Protein AF-A0A922S797-F1 (afdb_monomer_lite)

Secondary structure (DSSP, 8-state):
---HHHHHHHH-TT--SEEEHHHHHHHHHHTT--THHHHHHHHHH-TT--SEEEHHHHHHHHT--HHHHHHHHHHHHHHHH-PPPTT-------S-HHHHHHHHHHHHHHHS-SS---HHHHHHHHHHHHHHHHGGGG-

Radius of gyration: 21.8 Å; chains: 1; bounding box: 53×25×59 Å

pLDDT: mean 75.52, std 15.4, range [38.06, 94.0]

Foldseek 3Di:
DPPPLVVQCVLPVVPPQKHALVSVCVSCVVVVHDPVVSVVCCVQQVVVVPRMGGNVSVCVSVVHDPVRSVVVVVVVVVVVPPDQDPPDDDPDDPDDVVVVSVLSVLLVCLVPPPPPDPPVRSVVVSVVVCCVVPVVPPD

InterPro domains:
  IPR002048 EF-hand domain [PF13499] (6-61)
  IPR002048 EF-hand domain [PS50222] (1-34)
  IPR011992 EF-hand domain pair [SSF47473] (3-62)
  IPR037177 Dynein light chain superfamily [SSF54648] (83-135)

Structure (mmCIF, N/CA/C/O backbone):
data_AF-A0A922S797-F1
#
_entry.id   AF-A0A922S797-F1
#
loop_
_atom_site.group_PDB
_atom_site.id
_atom_site.type_symbol
_atom_site.label_atom_id
_atom_site.label_alt_id
_atom_site.label_comp_id
_atom_site.label_asym_id
_atom_site.label_entity_id
_atom_site.label_seq_id
_atom_site.pdbx_PDB_ins_code
_atom_site.Cartn_x
_atom_site.Cartn_y
_atom_site.Cartn_z
_atom_site.occupancy
_atom_site.B_iso_or_equiv
_atom_site.auth_seq_id
_atom_site.auth_comp_id
_atom_site.auth_asym_id
_atom_site.auth_atom_id
_atom_site.pdbx_PDB_model_num
ATOM 1 N N . MET A 1 1 ? 5.820 -12.768 0.693 1.00 41.09 1 MET A N 1
ATOM 2 C CA . MET A 1 1 ? 4.682 -12.350 1.538 1.00 41.09 1 MET A CA 1
ATOM 3 C C . MET A 1 1 ? 4.370 -10.918 1.160 1.00 41.09 1 MET A C 1
ATOM 5 O O . MET A 1 1 ? 5.311 -10.135 1.147 1.00 41.09 1 MET A O 1
ATOM 9 N N . GLU A 1 2 ? 3.130 -10.593 0.796 1.00 51.16 2 GLU A N 1
ATOM 10 C CA . GLU A 1 2 ? 2.727 -9.195 0.578 1.00 51.16 2 GLU A CA 1
ATOM 11 C C . GLU A 1 2 ? 2.848 -8.416 1.901 1.00 51.16 2 GLU A C 1
ATOM 13 O O . GLU A 1 2 ? 2.327 -8.873 2.923 1.00 51.16 2 GLU A O 1
ATOM 18 N N . PRO A 1 3 ? 3.570 -7.284 1.940 1.00 68.25 3 PRO A N 1
ATOM 19 C CA . PRO A 1 3 ? 3.597 -6.396 3.093 1.00 68.25 3 PRO A CA 1
ATOM 20 C C . PRO A 1 3 ? 2.186 -6.035 3.567 1.00 68.25 3 PRO A C 1
ATOM 22 O O . PRO A 1 3 ? 1.377 -5.540 2.790 1.00 68.25 3 PRO A O 1
ATOM 25 N N . PHE A 1 4 ? 1.903 -6.210 4.860 1.00 74.38 4 PHE A N 1
ATOM 26 C CA . PHE A 1 4 ? 0.612 -5.883 5.488 1.00 74.38 4 PHE A CA 1
ATOM 27 C C . PHE A 1 4 ? 0.099 -4.470 5.147 1.00 74.38 4 PHE A C 1
ATOM 29 O O . PHE A 1 4 ? -1.100 -4.255 4.998 1.00 74.38 4 PHE A O 1
ATOM 36 N N . VAL A 1 5 ? 1.017 -3.522 4.952 1.00 78.31 5 VAL A N 1
ATOM 37 C CA . VAL A 1 5 ? 0.734 -2.147 4.517 1.00 78.31 5 VAL A CA 1
ATOM 38 C C . VAL A 1 5 ? 0.052 -2.086 3.143 1.00 78.31 5 VAL A C 1
ATOM 40 O O . VAL A 1 5 ? -0.801 -1.237 2.920 1.00 78.31 5 VAL A O 1
ATOM 43 N N . GLN A 1 6 ? 0.367 -2.998 2.226 1.00 77.06 6 GLN A N 1
ATOM 44 C CA . GLN A 1 6 ? -0.265 -3.057 0.902 1.00 77.06 6 GLN A CA 1
ATOM 45 C C . GLN A 1 6 ? -1.704 -3.534 0.993 1.00 77.06 6 GLN A C 1
ATOM 47 O O . GLN A 1 6 ? -2.578 -2.965 0.348 1.00 77.06 6 GLN A O 1
ATOM 52 N N . VAL A 1 7 ? -1.951 -4.535 1.840 1.00 84.00 7 VAL A N 1
ATOM 53 C CA . VAL A 1 7 ? -3.301 -5.037 2.096 1.00 84.00 7 VAL A CA 1
ATOM 54 C C . VAL A 1 7 ? -4.171 -3.916 2.660 1.00 84.00 7 VAL A C 1
ATOM 56 O O . VAL A 1 7 ? -5.305 -3.761 2.223 1.00 84.00 7 VAL A O 1
ATOM 59 N N . PHE A 1 8 ? -3.625 -3.070 3.544 1.00 87.12 8 PHE A N 1
ATOM 60 C CA . PHE A 1 8 ? -4.337 -1.894 4.047 1.00 87.12 8 PHE A CA 1
ATOM 61 C C . PHE A 1 8 ? -4.818 -0.985 2.901 1.00 87.12 8 PHE A C 1
ATOM 63 O O . PHE A 1 8 ? -6.008 -0.698 2.798 1.00 87.12 8 PHE A O 1
ATOM 70 N N . PHE A 1 9 ? -3.918 -0.595 1.994 1.00 83.75 9 PHE A N 1
ATOM 71 C CA . PHE A 1 9 ? -4.270 0.268 0.860 1.00 83.75 9 PHE A CA 1
ATOM 72 C C . PHE A 1 9 ? -5.143 -0.417 -0.198 1.00 83.75 9 PHE A C 1
ATOM 74 O O . PHE A 1 9 ? -5.869 0.256 -0.920 1.00 83.75 9 PHE A O 1
ATOM 81 N N . ALA A 1 10 ? -5.088 -1.744 -0.309 1.00 84.25 10 ALA A N 1
ATOM 82 C CA . ALA A 1 10 ? -5.967 -2.493 -1.202 1.00 84.25 10 ALA A CA 1
ATOM 83 C C . ALA A 1 10 ? -7.420 -2.537 -0.691 1.00 84.25 10 ALA A C 1
ATOM 85 O O . ALA A 1 10 ? -8.354 -2.649 -1.493 1.00 84.25 10 ALA A O 1
ATOM 86 N N . ILE A 1 11 ? -7.607 -2.457 0.632 1.00 88.50 11 ILE A N 1
ATOM 87 C CA . ILE A 1 11 ? -8.921 -2.395 1.278 1.00 88.50 11 ILE A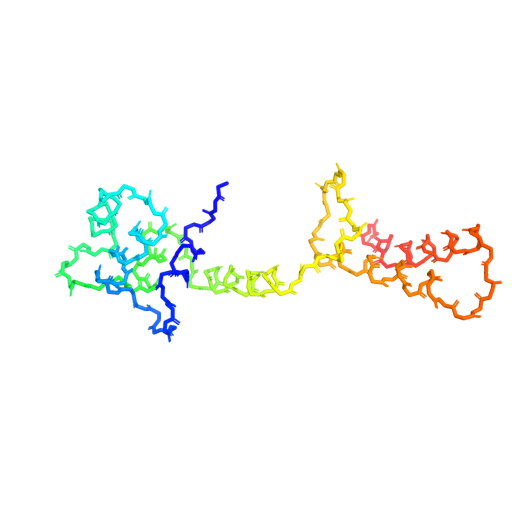 CA 1
ATOM 88 C C . ILE A 1 11 ? -9.465 -0.954 1.269 1.00 88.50 11 ILE A C 1
ATOM 90 O O . ILE A 1 11 ? -10.623 -0.759 0.904 1.00 88.50 11 ILE A O 1
ATOM 94 N N . ASP A 1 12 ? -8.634 0.037 1.613 1.00 88.06 12 ASP A N 1
ATOM 95 C CA . ASP A 1 12 ? -8.946 1.481 1.639 1.00 88.06 12 ASP A CA 1
ATOM 96 C C . ASP A 1 12 ? -9.017 2.081 0.219 1.00 88.06 12 ASP A C 1
ATOM 98 O O . ASP A 1 12 ? -8.153 2.844 -0.220 1.00 88.06 12 ASP A O 1
ATOM 102 N N . LYS A 1 13 ? -10.037 1.682 -0.551 1.00 84.06 13 LYS A N 1
ATOM 103 C CA . LYS A 1 13 ? -10.198 2.086 -1.961 1.00 84.06 13 LYS A CA 1
ATOM 104 C C . LYS A 1 13 ? -10.569 3.559 -2.130 1.00 84.06 13 LYS A C 1
ATOM 106 O O . LYS A 1 13 ? -10.314 4.116 -3.198 1.00 84.06 13 LYS A O 1
ATOM 111 N N . ASP A 1 14 ? -11.204 4.163 -1.129 1.00 83.19 14 ASP A N 1
ATOM 112 C CA . ASP A 1 14 ? -11.591 5.574 -1.154 1.00 83.19 14 ASP A CA 1
ATOM 113 C C . ASP A 1 14 ? -10.463 6.512 -0.688 1.00 83.19 14 ASP A C 1
ATOM 115 O O . ASP A 1 14 ? -10.538 7.723 -0.905 1.00 83.19 14 ASP A O 1
ATOM 119 N N . GLY A 1 15 ? -9.380 5.950 -0.139 1.00 84.00 15 GLY A N 1
ATOM 120 C CA . GLY A 1 15 ? -8.194 6.686 0.278 1.00 84.00 15 GLY A CA 1
ATOM 121 C C . GLY A 1 15 ? -8.437 7.559 1.505 1.00 84.00 15 GLY A C 1
ATOM 122 O O . GLY A 1 15 ? -7.763 8.580 1.661 1.00 84.00 15 GLY A O 1
ATOM 123 N N . THR A 1 16 ? -9.396 7.188 2.357 1.00 87.25 16 THR A N 1
ATOM 124 C CA . THR A 1 16 ? -9.694 7.899 3.609 1.00 87.25 16 THR A CA 1
ATOM 125 C C . THR A 1 16 ? -8.704 7.581 4.728 1.00 87.25 16 THR A C 1
ATOM 127 O O . THR A 1 16 ? -8.820 8.121 5.832 1.00 87.25 16 THR A O 1
ATOM 130 N N . GLU A 1 17 ? -7.731 6.703 4.465 1.00 88.50 17 GLU A N 1
ATOM 131 C CA . GLU A 1 17 ? -6.749 6.207 5.432 1.00 88.50 17 GLU A CA 1
ATOM 132 C C . GLU A 1 17 ? -7.418 5.496 6.619 1.00 88.50 17 GLU A C 1
ATOM 134 O O . GLU A 1 17 ? -6.856 5.385 7.718 1.00 88.50 17 GLU A O 1
ATOM 139 N N . THR A 1 18 ? -8.643 5.009 6.399 1.00 91.25 18 THR A N 1
ATOM 140 C CA . THR A 1 18 ? -9.495 4.388 7.406 1.00 91.25 18 THR A CA 1
ATOM 141 C C . THR A 1 18 ? -10.289 3.246 6.792 1.00 91.25 18 THR A C 1
ATOM 143 O O . THR A 1 18 ? -11.197 3.465 6.008 1.00 91.25 18 THR A O 1
ATOM 146 N N . ILE A 1 19 ? -10.029 2.023 7.243 1.00 93.44 19 ILE A N 1
ATOM 147 C CA . ILE A 1 19 ? -10.778 0.845 6.809 1.00 93.44 19 ILE A CA 1
ATOM 148 C C . ILE A 1 19 ? -12.001 0.658 7.703 1.00 93.44 19 ILE A C 1
ATOM 150 O O . ILE A 1 19 ? -11.883 0.474 8.920 1.00 93.44 19 ILE A O 1
ATOM 154 N N . THR A 1 20 ? -13.184 0.642 7.106 1.00 94.00 20 THR A N 1
ATOM 155 C CA . THR A 1 20 ? -14.415 0.201 7.765 1.00 94.00 20 THR A CA 1
ATOM 156 C C . THR A 1 20 ? -14.527 -1.325 7.771 1.00 94.00 20 THR A C 1
ATOM 158 O O . THR A 1 20 ? -13.942 -2.034 6.949 1.00 94.00 20 THR A O 1
ATOM 161 N N . ILE A 1 21 ? -15.318 -1.872 8.701 1.00 91.62 21 ILE A N 1
ATOM 162 C CA . ILE A 1 21 ? -15.555 -3.326 8.743 1.00 91.62 21 ILE A CA 1
ATOM 163 C C . ILE A 1 21 ? -16.221 -3.827 7.458 1.00 91.62 21 ILE A C 1
ATOM 165 O O . ILE A 1 21 ? -15.950 -4.950 7.035 1.00 91.62 21 ILE A O 1
ATOM 169 N N . ASP A 1 22 ? -17.072 -3.015 6.837 1.00 92.81 22 ASP A N 1
ATOM 170 C CA . ASP A 1 22 ? -17.737 -3.379 5.589 1.00 92.81 22 ASP A CA 1
ATOM 171 C C . ASP A 1 22 ? -16.753 -3.446 4.415 1.00 92.81 22 ASP A C 1
ATOM 173 O O . ASP A 1 22 ? -16.817 -4.391 3.630 1.00 92.81 22 ASP A O 1
ATOM 177 N N . GLU A 1 23 ? -15.782 -2.533 4.334 1.00 93.06 23 GLU A N 1
ATOM 178 C CA . GLU A 1 23 ? -14.708 -2.597 3.330 1.00 93.06 23 GLU A CA 1
ATOM 179 C C . GLU A 1 23 ? -13.813 -3.816 3.525 1.00 93.06 23 GLU A C 1
ATOM 181 O O . GLU A 1 23 ? -13.502 -4.517 2.562 1.00 93.06 23 GLU A O 1
ATOM 186 N N . LEU A 1 24 ? -13.458 -4.127 4.773 1.00 92.31 24 LEU A N 1
ATOM 187 C CA . LEU A 1 24 ? -12.676 -5.316 5.093 1.00 92.31 24 LEU A CA 1
ATOM 188 C C . LEU A 1 24 ? -13.427 -6.605 4.727 1.00 92.31 24 LEU A C 1
ATOM 190 O O . LEU A 1 24 ? -12.853 -7.496 4.105 1.00 92.31 24 LEU A O 1
ATOM 194 N N . LYS A 1 25 ? -14.719 -6.702 5.068 1.00 92.88 25 LYS A N 1
ATOM 195 C CA . LYS A 1 25 ? -15.571 -7.837 4.673 1.00 92.88 25 LYS A CA 1
ATOM 196 C C . LYS A 1 25 ? -15.669 -7.962 3.160 1.00 92.88 25 LYS A C 1
ATOM 198 O O . LYS A 1 25 ? -15.559 -9.064 2.632 1.00 92.88 25 LYS A O 1
ATOM 203 N N . LYS A 1 26 ? -15.857 -6.837 2.467 1.00 93.19 26 LYS A N 1
ATOM 204 C CA . LYS A 1 26 ? -15.921 -6.801 1.010 1.00 93.19 26 LYS A CA 1
ATOM 205 C C . LYS A 1 26 ? -14.617 -7.286 0.389 1.00 93.19 26 LYS A C 1
ATOM 207 O O . LYS A 1 26 ? -14.659 -8.121 -0.499 1.00 93.19 26 LYS A O 1
ATOM 212 N N . TYR A 1 27 ? -13.472 -6.830 0.887 1.00 91.44 27 TYR A N 1
ATOM 213 C CA . TYR A 1 27 ? -12.173 -7.295 0.412 1.00 91.44 27 TYR A CA 1
ATOM 214 C C . TYR A 1 27 ? -11.984 -8.803 0.623 1.00 91.44 27 TYR A C 1
ATOM 216 O O . TYR A 1 27 ? -11.517 -9.490 -0.282 1.00 91.44 27 TYR A O 1
ATOM 224 N N . VAL A 1 28 ? -12.380 -9.333 1.784 1.00 90.81 28 VAL A N 1
ATOM 225 C CA . VAL A 1 28 ? -12.323 -10.775 2.073 1.00 90.81 28 VAL A CA 1
ATOM 226 C C . VAL A 1 28 ? -13.199 -11.573 1.103 1.00 90.81 28 VAL A C 1
ATOM 228 O O . VAL A 1 28 ? -12.729 -12.564 0.546 1.00 90.81 28 VAL A O 1
ATOM 231 N N . ALA A 1 29 ? -14.426 -11.113 0.847 1.00 91.19 29 ALA A N 1
ATOM 232 C CA . ALA A 1 29 ? -15.342 -11.750 -0.098 1.00 91.19 29 ALA A CA 1
ATOM 233 C C . ALA A 1 29 ? -14.838 -11.669 -1.550 1.00 91.19 29 ALA A C 1
ATOM 235 O O . ALA A 1 29 ? -14.802 -12.684 -2.240 1.00 91.19 29 ALA A O 1
ATOM 236 N N . ASP A 1 30 ? -14.394 -10.490 -1.996 1.00 91.19 30 ASP A N 1
ATOM 237 C CA . ASP A 1 30 ? -13.908 -10.249 -3.361 1.00 91.19 30 ASP A CA 1
ATOM 238 C C . ASP A 1 30 ? -12.657 -11.092 -3.690 1.00 91.19 30 ASP A C 1
ATOM 240 O O . ASP A 1 30 ? -12.430 -11.429 -4.851 1.00 91.19 30 ASP A O 1
ATOM 244 N N . ASN A 1 31 ? -11.847 -11.440 -2.683 1.00 86.88 31 ASN A N 1
ATOM 245 C CA . ASN A 1 31 ? -10.602 -12.200 -2.845 1.00 86.88 31 ASN A CA 1
ATOM 246 C C . ASN A 1 31 ? -10.706 -13.669 -2.388 1.00 86.88 31 ASN A C 1
ATOM 248 O O . ASN A 1 31 ? -9.681 -14.347 -2.319 1.00 86.88 31 ASN A O 1
ATOM 252 N N . ASN A 1 32 ? -11.909 -14.178 -2.077 1.00 89.81 32 ASN A N 1
ATOM 253 C CA . ASN A 1 32 ? -12.121 -15.542 -1.562 1.00 89.81 32 ASN A CA 1
ATOM 254 C C . ASN A 1 32 ? -11.223 -15.890 -0.350 1.00 89.81 32 ASN A C 1
ATOM 256 O O . ASN A 1 32 ? -10.681 -16.994 -0.243 1.00 89.81 32 ASN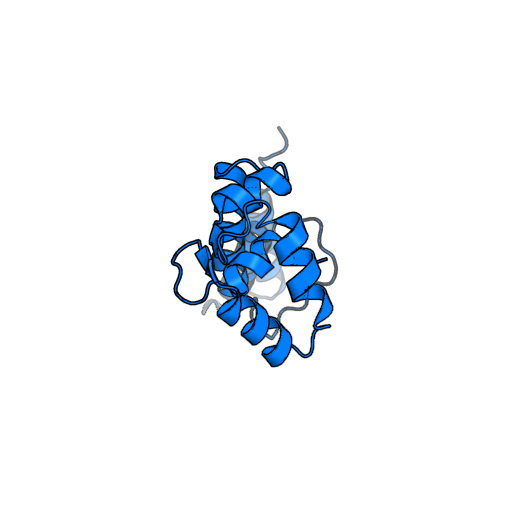 A O 1
ATOM 260 N N . LEU A 1 33 ? -11.044 -14.936 0.566 1.00 88.38 33 LEU A N 1
ATOM 261 C CA . LEU A 1 33 ? -10.258 -15.122 1.786 1.00 88.38 33 LEU A CA 1
ATOM 262 C C . LEU A 1 33 ? -11.125 -15.691 2.918 1.00 88.38 33 LEU A C 1
ATOM 264 O 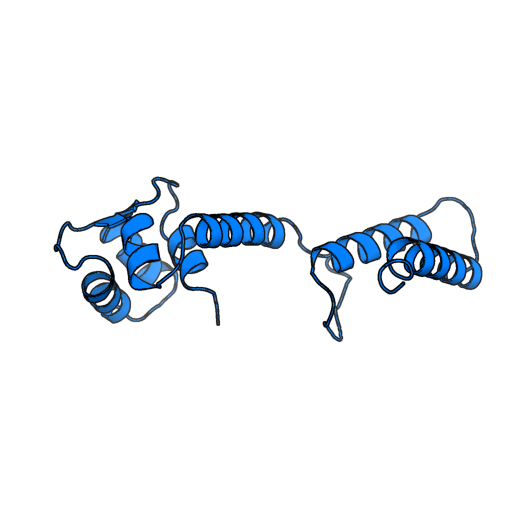O . LEU A 1 33 ? -12.352 -15.631 2.891 1.00 88.38 33 LEU A O 1
ATOM 268 N N . ASP A 1 34 ? -10.472 -16.234 3.943 1.00 90.31 34 ASP A N 1
ATOM 269 C CA . ASP A 1 34 ? -11.142 -16.764 5.133 1.00 90.31 34 ASP A CA 1
ATOM 270 C C . ASP A 1 34 ? -11.843 -15.639 5.920 1.00 90.31 34 ASP A C 1
ATOM 272 O O . ASP A 1 34 ? -11.212 -14.645 6.293 1.00 90.31 34 ASP A O 1
ATOM 276 N N . GLU A 1 35 ? -13.131 -15.811 6.233 1.00 88.44 35 GLU A N 1
ATOM 277 C CA . GLU A 1 35 ? -13.918 -14.865 7.038 1.00 88.44 35 GLU A CA 1
ATOM 278 C C . GLU A 1 35 ? -13.302 -14.594 8.419 1.00 88.44 35 GLU A C 1
ATOM 280 O O . GLU A 1 35 ? -13.445 -13.492 8.964 1.00 88.44 35 GLU A O 1
ATOM 285 N N . MET A 1 36 ? -12.535 -15.542 8.972 1.00 90.44 36 MET A N 1
ATOM 286 C CA . MET A 1 36 ? -11.775 -15.336 10.208 1.00 90.44 36 MET A CA 1
ATOM 287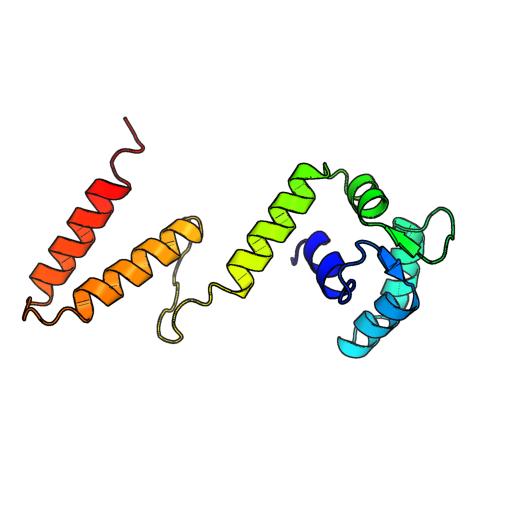 C C . MET A 1 36 ? -10.763 -14.191 10.101 1.00 90.44 36 MET A C 1
ATOM 289 O O . MET A 1 36 ? -10.351 -13.651 11.132 1.00 90.44 36 MET A O 1
ATOM 293 N N . MET A 1 37 ? -10.365 -13.788 8.892 1.00 89.12 37 MET A N 1
ATOM 294 C CA . MET A 1 37 ? -9.513 -12.621 8.677 1.00 89.12 37 MET A CA 1
ATOM 295 C C . MET A 1 37 ? -10.156 -11.350 9.233 1.00 89.12 37 MET A C 1
ATOM 297 O O . MET A 1 37 ? -9.464 -10.580 9.897 1.00 89.12 37 MET A O 1
ATOM 301 N N . VAL A 1 38 ? -11.472 -11.173 9.070 1.00 90.62 38 VAL A N 1
ATOM 302 C CA . VAL A 1 38 ? -12.201 -10.011 9.603 1.00 90.62 38 VAL A CA 1
ATOM 303 C C . VAL A 1 38 ? -12.085 -9.965 11.125 1.00 90.62 38 VAL A C 1
ATOM 305 O O . VAL A 1 38 ? -11.733 -8.938 11.702 1.00 90.62 38 VAL A O 1
ATOM 308 N N . THR A 1 39 ? -12.318 -11.101 11.783 1.00 90.75 39 THR A N 1
ATOM 309 C CA . THR A 1 39 ? -12.233 -11.223 13.243 1.00 90.75 39 THR A CA 1
ATOM 310 C C . THR A 1 39 ? -10.817 -10.961 13.751 1.00 90.75 39 THR A C 1
ATOM 312 O O . THR A 1 39 ? -10.637 -10.212 14.712 1.00 90.75 39 THR A O 1
ATOM 315 N N . LYS A 1 40 ? -9.800 -11.523 13.085 1.00 90.81 40 LYS A N 1
ATOM 316 C CA . LYS A 1 40 ? -8.387 -11.304 13.433 1.00 90.81 40 LYS A CA 1
ATOM 317 C C . LYS A 1 40 ? -8.001 -9.835 13.290 1.00 90.81 40 LYS A C 1
ATOM 319 O O . LYS A 1 40 ? -7.407 -9.273 14.202 1.00 90.81 40 LYS A O 1
ATOM 324 N N . TRP A 1 41 ? -8.380 -9.198 12.187 1.00 91.19 41 TRP A N 1
ATOM 325 C CA . TRP A 1 41 ? -8.082 -7.788 11.943 1.00 91.19 41 TRP A CA 1
ATOM 326 C C . TRP A 1 41 ? -8.769 -6.870 12.950 1.00 91.19 41 TRP A C 1
ATOM 328 O O . TRP A 1 41 ? -8.115 -5.974 13.476 1.00 91.19 41 TRP A O 1
ATOM 338 N N . LYS A 1 42 ? -10.035 -7.127 13.303 1.00 91.19 42 LYS A N 1
ATOM 339 C CA . LYS A 1 42 ? -10.695 -6.387 14.390 1.00 91.19 42 LYS A CA 1
ATOM 340 C C . LYS A 1 42 ? -9.959 -6.558 15.717 1.00 91.19 42 LYS A C 1
ATOM 342 O O . LYS A 1 42 ? -9.698 -5.573 16.395 1.00 91.19 42 LYS A O 1
ATOM 347 N N . SER A 1 43 ? -9.586 -7.789 16.068 1.00 90.38 43 SER A N 1
ATOM 348 C CA . SER A 1 43 ? -8.886 -8.068 17.327 1.00 90.38 43 SER A CA 1
ATOM 349 C C . SER A 1 43 ? -7.507 -7.413 17.410 1.00 90.38 43 SER A C 1
ATOM 351 O O . SER A 1 43 ? -7.068 -7.090 18.510 1.00 90.38 43 SER A O 1
ATOM 353 N N . LEU A 1 44 ? -6.809 -7.270 16.282 1.00 89.81 44 LEU A N 1
ATOM 354 C CA . LEU A 1 44 ? -5.456 -6.719 16.241 1.00 89.81 44 LEU A CA 1
ATOM 355 C C . LEU A 1 44 ? -5.457 -5.195 16.114 1.00 89.81 44 LEU A C 1
ATOM 357 O O . LEU A 1 44 ? -4.703 -4.528 16.813 1.00 89.81 44 LEU A O 1
ATOM 361 N N . PHE A 1 45 ? -6.298 -4.647 15.236 1.00 90.06 45 PHE A N 1
ATOM 362 C CA . PHE A 1 45 ? -6.200 -3.255 14.796 1.00 90.06 45 PHE A CA 1
ATOM 363 C C . PHE A 1 45 ? -7.380 -2.369 15.224 1.00 90.06 45 PHE A C 1
ATOM 365 O O . PHE A 1 45 ? -7.296 -1.152 15.095 1.00 90.06 45 PHE A O 1
ATOM 372 N N . ASP A 1 46 ? -8.457 -2.946 15.768 1.00 90.69 46 ASP A N 1
ATOM 373 C CA . ASP A 1 46 ? -9.604 -2.220 16.333 1.00 90.69 46 ASP A CA 1
ATOM 374 C C . ASP A 1 46 ? -9.814 -2.595 17.811 1.00 90.69 46 ASP A C 1
ATOM 376 O O . ASP A 1 46 ? -10.906 -2.953 18.250 1.00 90.69 46 ASP A O 1
ATOM 380 N N . ALA A 1 47 ? -8.749 -2.509 18.616 1.00 86.12 47 ALA A N 1
ATOM 381 C CA . ALA A 1 47 ? -8.784 -2.862 20.041 1.00 86.12 47 ALA A CA 1
ATOM 382 C C . ALA A 1 47 ? -9.812 -2.045 20.853 1.00 86.12 47 ALA A C 1
ATOM 384 O O . ALA A 1 47 ? -10.292 -2.493 21.893 1.00 86.12 47 ALA A O 1
ATOM 385 N N . LYS A 1 48 ? -10.167 -0.846 20.373 1.00 86.00 48 LYS A N 1
ATOM 386 C CA . LYS A 1 48 ? -11.187 0.026 20.976 1.00 86.00 48 LYS A CA 1
ATOM 387 C C . LYS A 1 48 ? -12.610 -0.276 20.481 1.00 86.00 48 LYS A C 1
ATOM 389 O O . LYS A 1 48 ? -13.541 0.390 20.923 1.00 86.00 48 LYS A O 1
ATOM 394 N N . ASN A 1 49 ? -12.776 -1.256 19.588 1.00 86.44 49 ASN A N 1
ATOM 395 C CA . ASN A 1 49 ? -14.039 -1.661 18.968 1.00 86.44 49 ASN A CA 1
ATOM 396 C C . ASN A 1 49 ? -14.834 -0.471 18.402 1.00 86.44 49 ASN A C 1
ATOM 398 O O . ASN A 1 49 ? -16.047 -0.352 18.573 1.00 86.44 49 ASN A O 1
ATOM 402 N N . THR A 1 50 ? -14.113 0.436 17.752 1.00 88.88 50 THR A N 1
ATOM 403 C CA . THR A 1 50 ? -14.642 1.640 17.107 1.00 88.88 50 THR A CA 1
ATOM 404 C C . THR A 1 50 ? -15.378 1.314 15.808 1.00 88.88 50 THR A C 1
ATOM 406 O O . THR A 1 50 ? -16.117 2.151 15.292 1.00 88.88 50 THR A O 1
ATOM 409 N N . GLY A 1 51 ? -15.181 0.105 15.267 1.00 88.88 51 GLY A N 1
ATOM 410 C CA . GLY A 1 51 ? -15.687 -0.306 13.961 1.00 88.88 51 GLY A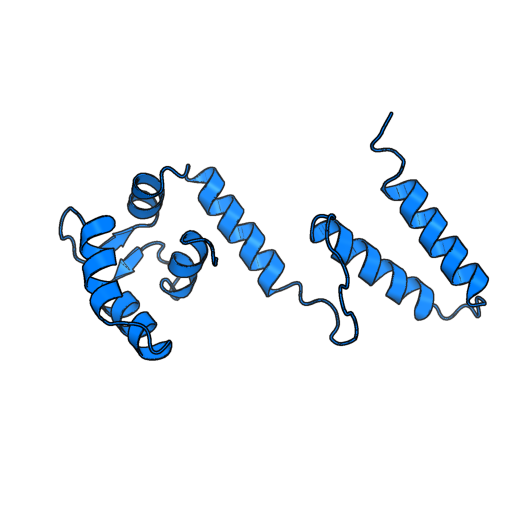 CA 1
ATOM 411 C C . GLY A 1 51 ? -14.868 0.247 12.794 1.00 88.88 51 GLY A C 1
ATOM 412 O O . GLY A 1 51 ? -15.302 0.140 11.646 1.00 88.88 51 GLY A O 1
ATOM 413 N N . LYS A 1 52 ? -13.708 0.850 13.071 1.00 92.62 52 LYS A N 1
ATOM 414 C CA . LYS A 1 52 ? -12.822 1.448 12.074 1.00 92.62 52 LYS A CA 1
ATOM 415 C C . LYS A 1 52 ? -11.366 1.145 12.410 1.00 92.62 52 LYS A C 1
ATOM 417 O O . LYS A 1 52 ? -10.961 1.218 13.564 1.00 92.62 52 LYS A O 1
ATOM 422 N N . ILE A 1 53 ? -10.571 0.844 11.393 1.00 91.69 53 ILE A N 1
ATOM 423 C CA . ILE A 1 53 ? -9.132 0.615 11.516 1.00 91.69 53 ILE A CA 1
ATOM 424 C C . ILE A 1 53 ? -8.423 1.768 10.811 1.00 91.69 53 ILE A C 1
ATOM 426 O O . ILE A 1 53 ? -8.418 1.845 9.585 1.00 91.69 53 ILE A O 1
ATOM 430 N N . THR A 1 54 ? -7.844 2.685 11.585 1.00 90.88 54 THR A N 1
ATOM 431 C CA . THR A 1 54 ? -7.098 3.821 11.022 1.00 90.88 54 THR A CA 1
ATOM 432 C C . THR A 1 54 ? -5.682 3.410 10.646 1.00 90.88 54 THR A C 1
ATOM 434 O O . THR A 1 54 ? -5.085 2.543 11.292 1.00 90.88 54 THR A O 1
ATOM 437 N N . PHE A 1 55 ? -5.105 4.082 9.651 1.00 87.56 55 PHE A N 1
ATOM 438 C CA . PHE A 1 55 ? -3.721 3.848 9.246 1.00 87.56 55 PHE A CA 1
ATOM 439 C C . PHE A 1 55 ? -2.723 4.065 10.395 1.00 87.56 55 PHE A C 1
ATOM 441 O O . PHE A 1 55 ? -1.756 3.317 10.527 1.00 87.56 55 PHE A O 1
ATOM 448 N N . SER A 1 56 ? -2.988 5.035 11.279 1.00 85.25 56 SER A N 1
ATOM 449 C CA . SER A 1 56 ? -2.158 5.288 12.466 1.00 85.25 56 SER A CA 1
ATOM 450 C C . SER A 1 56 ? -2.137 4.084 13.407 1.00 85.25 56 SER A C 1
ATOM 452 O O . SER A 1 56 ? -1.067 3.580 13.738 1.00 85.25 56 SER A O 1
ATOM 454 N N . THR A 1 57 ? -3.313 3.574 13.790 1.00 87.12 57 THR A N 1
ATOM 455 C CA . THR A 1 57 ? -3.424 2.398 14.671 1.00 87.12 57 THR A CA 1
ATOM 456 C C . THR A 1 57 ? -2.816 1.158 14.021 1.00 87.12 57 THR A C 1
ATOM 458 O O . THR A 1 57 ? -2.169 0.353 14.685 1.00 87.12 57 THR A O 1
ATOM 461 N N . PHE A 1 58 ? -2.972 1.021 12.705 1.00 88.19 58 PHE A N 1
ATOM 462 C CA . PHE A 1 58 ? -2.357 -0.056 11.944 1.00 88.19 58 PHE A CA 1
ATOM 463 C C . PHE A 1 58 ? -0.822 -0.011 12.008 1.00 88.19 58 PHE A C 1
ATOM 465 O O . PHE A 1 58 ? -0.185 -1.023 12.301 1.00 88.19 58 PHE A O 1
ATOM 472 N N . CYS A 1 59 ? -0.223 1.166 11.802 1.00 85.44 59 CYS A N 1
ATOM 473 C CA . CYS A 1 59 ? 1.225 1.356 11.903 1.00 85.44 59 CYS A CA 1
ATOM 474 C C . CYS A 1 59 ? 1.743 1.102 13.324 1.00 85.44 59 CYS A C 1
ATOM 476 O O . CYS A 1 59 ? 2.754 0.422 13.482 1.00 85.44 59 CYS A O 1
ATOM 478 N N . GLU A 1 60 ? 1.032 1.588 14.345 1.00 85.88 60 GLU A N 1
ATOM 479 C CA . GLU A 1 60 ? 1.374 1.369 15.757 1.00 85.88 60 GLU A CA 1
ATOM 480 C C . GLU A 1 60 ? 1.448 -0.123 16.103 1.00 85.88 60 GLU A C 1
ATOM 482 O O . GLU A 1 60 ? 2.433 -0.571 16.688 1.00 85.88 60 GLU A O 1
ATOM 487 N N . VAL A 1 61 ? 0.445 -0.909 15.696 1.00 87.31 61 VAL A N 1
ATOM 488 C CA . VAL A 1 61 ? 0.392 -2.358 15.963 1.00 87.31 61 VAL A CA 1
ATOM 489 C C . VAL A 1 61 ? 1.501 -3.112 15.225 1.00 87.31 61 VAL A C 1
ATOM 491 O O . VAL A 1 61 ? 2.050 -4.075 15.757 1.00 87.31 61 VAL A O 1
ATOM 494 N N . LEU A 1 62 ? 1.862 -2.671 14.017 1.00 84.19 62 LEU A N 1
ATOM 495 C CA . LEU A 1 62 ? 2.959 -3.259 13.244 1.00 84.19 62 LEU A CA 1
ATOM 496 C C . LEU A 1 62 ? 4.351 -2.760 13.666 1.00 84.19 62 LEU A C 1
ATOM 498 O O . LEU A 1 62 ? 5.349 -3.236 13.126 1.00 84.19 62 LEU A O 1
ATOM 502 N N . GLY A 1 63 ? 4.440 -1.810 14.603 1.00 83.06 63 GLY A N 1
ATOM 503 C CA . GLY A 1 63 ? 5.707 -1.195 15.007 1.00 83.06 63 GLY A CA 1
ATOM 504 C C . GLY A 1 63 ? 6.370 -0.378 13.893 1.00 83.06 63 GLY A C 1
ATOM 505 O O . GLY A 1 63 ? 7.590 -0.219 13.885 1.00 83.06 63 GLY A O 1
ATOM 506 N N . LEU A 1 64 ? 5.582 0.114 12.934 1.00 80.19 64 LEU A N 1
ATOM 507 C CA . LEU A 1 64 ? 6.052 0.930 11.820 1.00 80.19 64 LEU A CA 1
ATOM 508 C C . LEU A 1 64 ? 5.942 2.410 12.176 1.00 80.19 64 LEU A C 1
ATOM 510 O O . LEU A 1 64 ? 4.935 2.863 12.718 1.00 80.19 64 LEU A O 1
ATOM 514 N N . SER A 1 65 ? 6.951 3.197 11.804 1.00 76.44 65 SER A N 1
ATOM 515 C CA . SER A 1 65 ? 6.797 4.652 11.830 1.00 76.44 65 SER A CA 1
ATOM 516 C C . SER A 1 65 ? 5.913 5.119 10.659 1.00 76.44 65 SER A C 1
ATOM 518 O O . SER A 1 65 ? 5.985 4.537 9.570 1.00 76.44 65 SER A O 1
ATOM 520 N N . PRO A 1 66 ? 5.133 6.207 10.812 1.00 67.50 66 PRO A N 1
ATOM 521 C CA . PRO A 1 66 ? 4.312 6.748 9.725 1.00 67.50 66 PRO A CA 1
ATOM 522 C C . PRO A 1 66 ? 5.119 7.052 8.455 1.00 67.50 66 PRO A C 1
ATOM 524 O O . PRO A 1 66 ? 4.666 6.786 7.345 1.00 67.50 66 PRO A O 1
ATOM 527 N N . ALA A 1 67 ? 6.360 7.528 8.608 1.00 70.81 67 ALA A N 1
ATOM 528 C CA . ALA A 1 67 ? 7.266 7.786 7.491 1.00 70.81 67 ALA A CA 1
ATOM 529 C C . ALA A 1 67 ? 7.634 6.505 6.717 1.00 70.81 67 ALA A C 1
ATOM 531 O O . ALA A 1 67 ? 7.665 6.519 5.488 1.00 70.81 67 ALA A O 1
ATOM 532 N N . GLN A 1 68 ? 7.865 5.387 7.415 1.00 69.06 68 GLN A N 1
ATOM 533 C CA . GLN A 1 68 ? 8.129 4.090 6.781 1.00 69.06 68 GLN A CA 1
ATOM 534 C C . GLN A 1 68 ? 6.897 3.567 6.039 1.00 69.06 68 GLN A C 1
ATOM 536 O O . GLN A 1 68 ? 7.015 3.066 4.923 1.00 69.06 68 GLN A O 1
ATOM 541 N N . ALA A 1 69 ? 5.712 3.722 6.625 1.00 67.00 69 ALA A N 1
ATOM 542 C CA . ALA A 1 69 ? 4.475 3.247 6.021 1.00 67.00 69 ALA A CA 1
ATOM 543 C C . ALA A 1 69 ? 4.083 4.070 4.772 1.00 67.00 69 ALA A C 1
ATOM 545 O O . ALA A 1 69 ? 3.655 3.506 3.763 1.00 67.00 69 ALA A O 1
ATOM 546 N N . VAL A 1 70 ? 4.328 5.387 4.784 1.00 68.12 70 VAL A N 1
ATOM 547 C CA . VAL A 1 70 ? 4.192 6.253 3.598 1.00 68.12 70 VAL A CA 1
ATOM 548 C C . VAL A 1 70 ? 5.232 5.905 2.528 1.00 68.12 70 VAL A C 1
ATOM 550 O O . VAL A 1 70 ? 4.888 5.827 1.351 1.00 68.12 70 VAL A O 1
ATOM 553 N N . ALA A 1 71 ? 6.485 5.629 2.903 1.00 67.81 71 ALA A N 1
ATOM 554 C CA . ALA A 1 71 ? 7.501 5.186 1.947 1.00 67.81 71 ALA A CA 1
ATOM 555 C C . ALA A 1 71 ? 7.102 3.868 1.255 1.00 67.81 71 ALA A C 1
ATOM 557 O O . ALA A 1 71 ? 7.250 3.744 0.039 1.00 67.81 71 ALA A O 1
ATOM 558 N N . MET A 1 72 ? 6.514 2.926 2.001 1.00 66.25 72 MET A N 1
ATOM 559 C CA . MET A 1 72 ? 5.972 1.677 1.456 1.00 66.25 72 MET A CA 1
ATOM 560 C C . MET A 1 72 ? 4.792 1.909 0.497 1.00 66.25 72 MET A C 1
ATOM 562 O O . MET A 1 72 ? 4.723 1.246 -0.538 1.00 66.25 72 MET A O 1
ATOM 566 N N . LYS A 1 73 ? 3.903 2.873 0.788 1.00 62.59 73 LYS A N 1
ATOM 567 C CA . LYS A 1 73 ? 2.816 3.301 -0.119 1.00 62.59 73 LYS A CA 1
ATOM 568 C C . LYS A 1 73 ? 3.371 3.819 -1.448 1.00 62.59 73 LYS A C 1
ATOM 570 O O . LYS A 1 73 ? 2.948 3.377 -2.515 1.00 62.59 73 LYS A O 1
ATOM 575 N N . THR A 1 74 ? 4.344 4.727 -1.377 1.00 58.88 74 THR A N 1
ATOM 576 C CA . THR A 1 74 ? 4.959 5.371 -2.547 1.00 58.88 74 THR A CA 1
ATOM 577 C C . THR A 1 74 ? 5.740 4.373 -3.396 1.00 58.88 74 THR A C 1
ATOM 579 O O . THR A 1 74 ? 5.602 4.379 -4.619 1.00 58.88 74 THR A O 1
ATOM 582 N N . GLN A 1 75 ? 6.489 3.458 -2.770 1.00 57.47 75 GLN A N 1
ATOM 583 C CA . GLN A 1 75 ? 7.156 2.368 -3.487 1.00 57.47 75 GLN A CA 1
ATOM 584 C C . GLN A 1 75 ? 6.154 1.474 -4.228 1.00 57.47 75 GLN A C 1
ATOM 586 O O . GLN A 1 75 ? 6.441 1.053 -5.345 1.00 57.47 75 GLN A O 1
ATOM 591 N N . HIS A 1 76 ? 4.969 1.222 -3.658 1.00 52.19 76 HIS A N 1
ATOM 592 C CA . HIS A 1 76 ? 3.948 0.395 -4.305 1.00 52.19 76 HIS A CA 1
ATOM 593 C C . HIS A 1 76 ? 3.186 1.082 -5.435 1.00 52.19 76 HIS A C 1
ATOM 595 O O . HIS A 1 76 ? 2.901 0.455 -6.452 1.00 52.19 76 HIS A O 1
ATOM 601 N N . GLN A 1 77 ? 2.893 2.376 -5.311 1.00 50.50 77 GLN A N 1
ATOM 602 C CA . GLN A 1 77 ? 2.321 3.141 -6.424 1.00 50.50 77 GLN A CA 1
ATOM 603 C C . GLN A 1 77 ? 3.305 3.245 -7.598 1.00 50.50 77 GLN A C 1
ATOM 605 O O . GLN A 1 77 ? 2.891 3.201 -8.757 1.00 50.50 77 GLN A O 1
ATOM 610 N N . GLN A 1 78 ? 4.609 3.304 -7.311 1.00 48.28 78 GLN A N 1
ATOM 611 C CA . GLN A 1 78 ? 5.658 3.259 -8.328 1.00 48.28 78 GLN A CA 1
ATOM 612 C C . GLN A 1 78 ? 5.832 1.854 -8.932 1.00 48.28 78 GLN A C 1
ATOM 614 O O . GLN A 1 78 ? 5.979 1.750 -10.143 1.00 48.28 78 GLN A O 1
ATOM 619 N N . SER A 1 79 ? 5.729 0.765 -8.158 1.00 44.62 79 SER A N 1
ATOM 620 C CA . SER A 1 79 ? 5.838 -0.605 -8.695 1.00 44.62 79 SER A CA 1
ATOM 621 C C . SER A 1 79 ? 4.577 -1.097 -9.418 1.00 44.62 79 SER A C 1
ATOM 623 O O . SER A 1 79 ? 4.678 -1.880 -10.356 1.00 44.62 79 SER A O 1
ATOM 625 N N . ALA A 1 80 ? 3.384 -0.628 -9.036 1.00 46.59 80 ALA A N 1
ATOM 626 C CA . ALA A 1 80 ? 2.130 -0.966 -9.719 1.00 46.59 80 ALA A CA 1
ATOM 627 C C . ALA A 1 80 ? 1.968 -0.235 -11.067 1.00 46.59 80 ALA A C 1
ATOM 629 O O . ALA A 1 80 ? 1.248 -0.714 -11.946 1.00 46.59 80 ALA A O 1
ATOM 630 N N . SER A 1 81 ? 2.650 0.904 -11.242 1.00 43.16 81 SER A N 1
ATOM 631 C CA . SER A 1 81 ? 2.707 1.655 -12.504 1.00 43.16 81 SER A CA 1
ATOM 632 C C . SER A 1 81 ? 3.948 1.333 -13.350 1.00 43.16 81 SER A C 1
ATOM 634 O O . SER A 1 81 ? 3.894 1.468 -14.571 1.00 43.16 81 SER A O 1
ATOM 636 N N . ALA A 1 82 ? 5.029 0.827 -12.751 1.00 46.31 82 ALA A N 1
ATOM 637 C CA . ALA A 1 82 ? 6.214 0.359 -13.464 1.00 46.31 82 ALA A CA 1
ATOM 638 C C . ALA A 1 82 ? 6.114 -1.133 -13.816 1.00 46.31 82 ALA A C 1
ATOM 640 O O . ALA A 1 82 ? 6.834 -1.976 -13.281 1.00 46.31 82 ALA A O 1
ATOM 641 N N . LYS A 1 83 ? 5.223 -1.476 -14.750 1.00 48.81 83 LYS A N 1
ATOM 642 C CA . LYS A 1 83 ? 5.323 -2.770 -15.435 1.00 48.81 83 LYS A CA 1
ATOM 643 C C . LYS A 1 83 ? 6.504 -2.700 -16.401 1.00 48.81 83 LYS A C 1
ATOM 645 O O . LYS A 1 83 ? 6.512 -1.850 -17.291 1.00 48.81 83 LYS A O 1
ATOM 650 N N . LEU A 1 84 ? 7.490 -3.584 -16.234 1.00 50.97 84 LEU A N 1
ATOM 651 C CA . LEU A 1 84 ? 8.459 -3.858 -17.298 1.00 50.97 84 LEU A CA 1
ATOM 652 C C . LEU A 1 84 ? 7.689 -4.276 -18.561 1.00 50.97 84 LEU A C 1
ATOM 654 O O . LEU A 1 84 ? 6.607 -4.865 -18.470 1.00 50.97 84 LEU A O 1
ATOM 658 N N . HIS A 1 85 ? 8.217 -3.918 -19.733 1.00 49.97 85 HIS A N 1
ATOM 659 C CA . HIS A 1 85 ? 7.609 -4.279 -21.014 1.00 49.97 85 HIS A CA 1
ATOM 660 C C . HIS A 1 85 ? 7.350 -5.799 -21.052 1.00 49.97 85 HIS A C 1
ATOM 662 O O . HIS A 1 85 ? 8.202 -6.547 -20.571 1.00 49.97 85 HIS A O 1
ATOM 668 N N . PRO A 1 86 ? 6.222 -6.278 -21.610 1.00 51.22 86 PRO A N 1
ATOM 669 C CA . PRO A 1 86 ? 5.860 -7.702 -21.615 1.00 51.22 86 PRO A CA 1
ATOM 670 C C . PRO A 1 86 ? 6.924 -8.647 -22.202 1.00 51.22 86 PRO A C 1
ATOM 672 O O . PRO A 1 86 ? 6.892 -9.839 -21.916 1.00 51.22 86 PRO A O 1
ATOM 675 N N . ASP A 1 87 ? 7.885 -8.116 -22.959 1.00 49.72 87 ASP A N 1
ATOM 676 C CA . ASP A 1 87 ? 8.994 -8.876 -23.551 1.00 49.72 87 ASP A CA 1
ATOM 677 C C . ASP A 1 87 ? 10.235 -9.002 -22.642 1.00 49.72 87 ASP A C 1
ATOM 679 O O . ASP A 1 87 ? 11.241 -9.585 -23.046 1.00 49.72 87 ASP A O 1
ATOM 683 N N . VAL A 1 88 ? 10.209 -8.454 -21.423 1.00 49.62 88 VAL A N 1
ATOM 684 C CA . VAL A 1 88 ? 11.352 -8.477 -20.496 1.00 49.62 88 VAL A CA 1
ATOM 685 C C . VAL A 1 88 ? 11.125 -9.523 -19.406 1.00 49.62 88 VAL A C 1
ATOM 687 O O . VAL A 1 88 ? 10.253 -9.376 -18.553 1.00 49.62 88 VAL A O 1
ATOM 690 N N . VAL A 1 89 ? 11.954 -10.571 -19.408 1.00 51.38 89 VAL A N 1
ATOM 691 C CA . VAL A 1 89 ? 11.995 -11.603 -18.361 1.00 51.38 89 VAL A CA 1
ATOM 692 C C . VAL A 1 89 ? 13.218 -11.368 -17.480 1.00 51.38 89 VAL A C 1
ATOM 694 O O . VAL A 1 89 ? 14.352 -11.437 -17.954 1.00 51.38 89 VAL A O 1
ATOM 697 N N . VAL A 1 90 ? 13.001 -11.110 -16.190 1.00 51.69 90 VAL A N 1
ATOM 698 C CA . VAL A 1 90 ? 14.090 -10.956 -15.219 1.00 51.69 90 VAL A CA 1
ATOM 699 C C . VAL A 1 90 ? 14.473 -12.332 -14.666 1.00 51.69 90 VAL A C 1
ATOM 701 O O . VAL A 1 90 ? 13.655 -13.011 -14.053 1.00 51.69 90 VAL A O 1
ATOM 704 N N . ILE A 1 91 ? 15.710 -12.769 -14.923 1.00 51.16 91 ILE A N 1
ATOM 705 C CA . ILE A 1 91 ? 16.183 -14.138 -14.627 1.00 51.16 91 ILE A CA 1
ATOM 706 C C . ILE A 1 91 ? 16.883 -14.222 -13.251 1.00 51.16 91 ILE A C 1
ATOM 708 O O . ILE A 1 91 ? 16.908 -15.290 -12.641 1.00 51.16 91 ILE A O 1
ATOM 712 N N . TYR A 1 92 ? 17.423 -13.112 -12.726 1.00 40.59 92 TYR A N 1
ATOM 713 C CA . TYR A 1 92 ? 18.040 -13.036 -11.392 1.00 40.59 92 TYR A CA 1
ATOM 714 C C . TYR A 1 92 ? 18.132 -11.580 -10.893 1.00 40.59 92 TYR A C 1
ATOM 716 O O . TYR A 1 92 ? 18.586 -10.709 -11.634 1.00 40.59 92 TYR A O 1
ATOM 724 N N . GLU A 1 93 ? 17.738 -11.315 -9.640 1.00 50.81 93 GLU A N 1
ATOM 725 C CA . GLU A 1 93 ? 17.639 -9.962 -9.065 1.00 50.81 93 GLU A CA 1
ATOM 726 C C . GLU A 1 93 ? 18.495 -9.794 -7.798 1.00 50.81 93 GLU A C 1
ATOM 728 O O . GLU A 1 93 ? 18.239 -10.400 -6.762 1.00 50.81 93 GLU A O 1
ATOM 733 N N . GLN A 1 94 ? 19.498 -8.916 -7.865 1.00 52.22 94 GLN A N 1
ATOM 734 C CA . GLN A 1 94 ? 20.181 -8.320 -6.697 1.00 52.22 94 GLN A CA 1
ATOM 735 C C . GLN A 1 94 ? 20.100 -6.781 -6.737 1.00 52.22 94 GLN A C 1
ATOM 737 O O . GLN A 1 94 ? 20.659 -6.090 -5.888 1.00 52.22 94 GLN A O 1
ATOM 742 N N . LEU A 1 95 ? 19.440 -6.236 -7.764 1.00 58.38 95 LEU A N 1
ATOM 743 C CA . LEU A 1 95 ? 19.465 -4.826 -8.121 1.00 58.38 95 LEU A CA 1
ATOM 744 C C . LEU A 1 95 ? 18.104 -4.177 -7.806 1.00 58.38 95 LEU A C 1
ATOM 746 O O . LEU A 1 95 ? 17.078 -4.727 -8.217 1.00 58.38 95 LEU A O 1
ATOM 750 N N . PRO A 1 96 ? 18.079 -3.015 -7.127 1.00 67.00 96 PRO A N 1
ATOM 751 C CA . PRO A 1 96 ? 16.860 -2.241 -6.896 1.00 67.00 96 PRO A CA 1
ATOM 752 C C . PRO A 1 96 ? 16.068 -1.964 -8.186 1.00 67.00 96 PRO A C 1
ATOM 754 O O . PRO A 1 96 ? 16.652 -1.728 -9.247 1.00 67.00 96 PRO A O 1
ATOM 757 N N . LEU A 1 97 ? 14.734 -2.001 -8.094 1.00 63.12 97 LEU A N 1
ATOM 758 C CA . LEU A 1 97 ? 13.813 -1.936 -9.238 1.00 63.12 97 LEU A CA 1
ATOM 759 C C . LEU A 1 97 ? 13.956 -0.641 -10.063 1.00 63.12 97 LEU A C 1
ATOM 761 O O . LEU A 1 97 ? 13.819 -0.667 -11.283 1.00 63.12 97 LEU A O 1
ATOM 765 N N . ASP A 1 98 ? 14.310 0.476 -9.426 1.00 64.94 98 ASP A N 1
ATOM 766 C CA . ASP A 1 98 ? 14.616 1.752 -10.086 1.00 64.94 98 ASP A CA 1
ATOM 767 C C . ASP A 1 98 ? 15.779 1.623 -11.080 1.00 64.94 98 ASP A C 1
ATOM 769 O O . ASP A 1 98 ? 15.708 2.131 -12.203 1.00 64.94 98 ASP A O 1
ATOM 773 N N . LYS A 1 99 ? 16.819 0.869 -10.710 1.00 68.56 99 LYS A N 1
ATOM 774 C CA . LYS A 1 99 ? 17.949 0.596 -11.598 1.00 68.56 99 LYS A CA 1
ATOM 775 C C . LYS A 1 99 ? 17.540 -0.351 -12.727 1.00 68.56 99 LYS A C 1
ATOM 777 O O . LYS A 1 99 ? 17.937 -0.131 -13.866 1.00 68.56 99 LYS A O 1
ATOM 782 N N . GLN A 1 100 ? 16.696 -1.350 -12.463 1.00 67.50 100 GLN A N 1
ATOM 783 C CA . GLN A 1 100 ? 16.206 -2.262 -13.508 1.00 67.50 100 GLN A CA 1
ATOM 784 C C . GLN A 1 100 ? 15.398 -1.536 -14.597 1.00 67.50 100 GLN A C 1
ATOM 786 O O . GLN A 1 100 ? 15.593 -1.788 -15.789 1.00 67.50 100 GLN A O 1
ATOM 791 N N . ILE A 1 101 ? 14.527 -0.603 -14.196 1.00 71.50 101 ILE A N 1
ATOM 792 C CA . ILE A 1 101 ? 13.731 0.220 -15.118 1.00 71.50 101 ILE A CA 1
ATOM 793 C C . ILE A 1 101 ? 14.647 1.105 -15.968 1.00 71.50 101 ILE A C 1
ATOM 795 O O . ILE A 1 101 ? 14.488 1.168 -17.187 1.00 71.50 101 ILE A O 1
ATOM 799 N N . ALA A 1 102 ? 15.633 1.757 -15.344 1.00 77.19 102 ALA A N 1
ATOM 800 C CA . ALA A 1 102 ? 16.578 2.618 -16.049 1.00 77.19 102 ALA A CA 1
ATOM 801 C C . ALA A 1 102 ? 17.383 1.844 -17.108 1.00 77.19 102 ALA A C 1
ATOM 803 O O . ALA A 1 102 ? 17.490 2.293 -18.250 1.00 77.19 102 ALA A O 1
ATOM 804 N N . ILE A 1 103 ? 17.888 0.658 -16.752 1.00 80.31 103 ILE A N 1
ATOM 805 C CA . ILE A 1 103 ? 18.650 -0.209 -17.661 1.00 80.31 103 ILE A CA 1
ATOM 806 C C . ILE A 1 103 ? 17.770 -0.688 -18.820 1.00 80.31 103 ILE A C 1
ATOM 808 O O . ILE A 1 103 ? 18.181 -0.603 -19.977 1.00 80.31 103 ILE A O 1
ATOM 812 N N . SER A 1 104 ? 16.548 -1.144 -18.525 1.00 76.81 104 SER A N 1
ATOM 813 C CA . SER A 1 104 ? 15.619 -1.661 -19.538 1.00 76.81 104 SER A CA 1
ATOM 814 C C . SER A 1 104 ? 15.225 -0.581 -20.545 1.00 76.81 104 SER A C 1
ATOM 816 O O . SER A 1 104 ? 15.315 -0.796 -21.752 1.00 76.81 104 SER A O 1
ATOM 818 N N . ASN A 1 105 ? 14.873 0.616 -20.067 1.00 80.38 105 ASN A N 1
ATOM 819 C CA . ASN A 1 105 ? 14.543 1.741 -20.940 1.00 80.38 105 ASN A CA 1
ATOM 820 C C . ASN A 1 105 ? 15.735 2.145 -21.812 1.00 80.38 105 ASN A C 1
ATOM 822 O O . ASN A 1 105 ? 15.561 2.406 -23.003 1.00 80.38 105 ASN A O 1
ATOM 826 N N . LYS A 1 106 ? 16.953 2.143 -21.251 1.00 81.31 106 LYS A N 1
ATOM 827 C CA . LYS A 1 106 ? 18.152 2.488 -22.016 1.00 81.31 106 LYS A CA 1
ATOM 828 C C . LYS A 1 106 ? 18.492 1.446 -23.080 1.00 81.31 106 LYS A C 1
ATOM 830 O O . LYS A 1 106 ? 18.880 1.815 -24.186 1.00 81.31 106 LYS A O 1
ATOM 835 N N . ALA A 1 107 ? 18.311 0.162 -22.777 1.00 80.56 107 ALA A N 1
ATOM 836 C CA . ALA A 1 107 ? 18.487 -0.912 -23.747 1.00 80.56 107 ALA A CA 1
ATOM 837 C C . ALA A 1 107 ? 17.506 -0.768 -24.922 1.00 80.56 107 ALA A C 1
ATOM 839 O O . ALA A 1 107 ? 17.926 -0.817 -26.075 1.00 80.56 107 ALA A O 1
ATOM 840 N N . ILE A 1 108 ? 16.224 -0.499 -24.647 1.00 80.19 108 ILE A N 1
ATOM 841 C CA . ILE A 1 108 ? 15.218 -0.266 -25.694 1.00 80.19 108 ILE A CA 1
ATOM 842 C C . ILE A 1 108 ? 15.558 0.968 -26.538 1.00 80.19 108 ILE A C 1
ATOM 844 O O . ILE A 1 108 ? 15.458 0.909 -27.761 1.00 80.19 108 ILE A O 1
ATOM 848 N N . GLU A 1 109 ? 16.010 2.066 -25.929 1.00 82.81 109 GLU A N 1
ATOM 849 C CA . GLU A 1 109 ? 16.443 3.274 -26.649 1.00 82.81 109 GLU A CA 1
ATOM 850 C C . GLU A 1 109 ? 17.600 2.985 -27.627 1.00 82.81 109 GLU A C 1
ATOM 852 O O . GLU A 1 109 ? 17.595 3.465 -28.760 1.00 82.81 109 GLU A O 1
ATOM 857 N N . ILE A 1 110 ? 18.576 2.166 -27.217 1.00 81.00 110 ILE A N 1
ATOM 858 C CA . ILE A 1 110 ? 19.723 1.781 -28.056 1.00 81.00 110 ILE A CA 1
ATOM 859 C C . ILE A 1 110 ? 19.287 0.842 -29.194 1.00 81.00 110 ILE A C 1
ATOM 861 O O . ILE A 1 110 ? 19.728 1.012 -30.332 1.00 81.00 110 ILE A O 1
ATOM 865 N N . LEU A 1 111 ? 18.391 -0.109 -28.912 1.00 75.62 111 LEU A N 1
ATOM 866 C CA . LEU A 1 111 ? 17.882 -1.079 -29.889 1.00 75.62 111 LEU A CA 1
ATOM 867 C C . LEU A 1 111 ? 16.936 -0.451 -30.925 1.00 75.62 111 LEU A C 1
ATOM 869 O O . LEU A 1 111 ? 16.925 -0.862 -32.082 1.00 75.62 111 LEU A O 1
ATOM 873 N N . THR A 1 112 ? 16.151 0.549 -30.521 1.00 75.06 112 THR A N 1
ATOM 874 C CA . THR A 1 112 ? 15.184 1.255 -31.386 1.00 75.06 112 THR A CA 1
ATOM 875 C C . THR A 1 112 ? 15.769 2.495 -32.062 1.00 75.06 112 THR A C 1
ATOM 877 O O . THR A 1 112 ? 15.079 3.171 -32.829 1.00 75.06 112 THR A O 1
ATOM 880 N N . SER A 1 113 ? 17.046 2.800 -31.808 1.00 72.56 113 SER A N 1
ATOM 881 C CA . SER A 1 113 ? 17.718 3.949 -32.402 1.00 72.56 113 SER A CA 1
ATOM 882 C C . SER A 1 113 ? 17.730 3.845 -33.938 1.00 72.56 113 SER A C 1
ATOM 884 O O . SER A 1 113 ? 18.128 2.817 -34.484 1.00 72.56 113 SER A O 1
ATOM 886 N N . PRO A 1 114 ? 17.367 4.912 -34.677 1.00 63.34 114 PRO A N 1
ATOM 887 C CA . PRO A 1 114 ? 17.359 4.908 -36.144 1.00 63.34 114 PRO A CA 1
ATOM 888 C C . PRO A 1 114 ? 18.766 4.873 -36.767 1.00 63.34 114 PRO A C 1
ATOM 890 O O . PRO A 1 114 ? 18.908 4.744 -37.986 1.00 63.34 114 PRO A O 1
ATOM 893 N N . LYS A 1 115 ? 19.827 4.992 -35.957 1.00 68.75 115 LYS A N 1
ATOM 894 C CA . LYS A 1 115 ? 21.199 4.731 -36.402 1.00 68.75 115 LYS A CA 1
ATOM 895 C C . LYS A 1 115 ? 21.393 3.219 -36.525 1.00 68.75 115 LYS A C 1
ATOM 897 O O . LYS A 1 115 ? 21.271 2.512 -35.533 1.00 68.75 115 LYS A O 1
ATOM 902 N N . LYS A 1 116 ? 21.756 2.743 -37.724 1.00 62.78 116 LYS A N 1
ATOM 903 C CA . LYS A 1 116 ? 22.230 1.368 -37.968 1.00 62.78 116 LYS A CA 1
ATOM 904 C C . LYS A 1 116 ? 23.543 1.126 -37.214 1.00 62.78 116 LYS A C 1
ATOM 906 O O . LYS A 1 116 ? 24.617 1.234 -37.797 1.00 62.78 116 LYS A O 1
ATOM 911 N N . LEU A 1 117 ? 23.446 0.879 -35.919 1.00 64.75 117 LEU A N 1
ATOM 912 C CA . LEU A 1 117 ? 24.524 0.338 -35.106 1.00 64.75 117 LEU A CA 1
ATOM 913 C C . LEU A 1 117 ? 24.457 -1.180 -35.226 1.00 64.75 117 LEU A C 1
ATOM 915 O O . LEU A 1 117 ? 23.359 -1.741 -35.266 1.00 64.75 117 LEU A O 1
ATOM 919 N N . ASP A 1 118 ? 25.611 -1.831 -35.333 1.00 76.94 118 ASP A N 1
ATOM 920 C CA . ASP A 1 118 ? 25.638 -3.283 -35.242 1.00 76.94 118 ASP A CA 1
ATOM 921 C C . ASP A 1 118 ? 25.378 -3.726 -33.787 1.00 76.94 118 ASP A C 1
ATOM 923 O O . ASP A 1 118 ? 25.459 -2.937 -32.840 1.00 76.94 118 ASP A O 1
ATOM 927 N N . GLU A 1 119 ? 25.025 -4.995 -33.598 1.00 73.56 119 GLU A N 1
ATOM 928 C CA . GLU A 1 119 ? 24.710 -5.557 -32.276 1.00 73.56 119 GLU A CA 1
ATOM 929 C C . GLU A 1 119 ? 25.872 -5.389 -31.278 1.00 73.56 119 GLU A C 1
ATOM 931 O O . GLU A 1 119 ? 25.674 -5.224 -30.071 1.00 73.56 119 GLU A O 1
ATOM 936 N N . LYS A 1 120 ? 27.108 -5.368 -31.786 1.00 77.75 120 LYS A N 1
ATOM 937 C CA . LYS A 1 120 ? 28.323 -5.227 -30.990 1.00 77.75 120 LYS A CA 1
ATOM 938 C C . LYS A 1 120 ? 28.486 -3.789 -30.498 1.00 77.75 120 LYS A C 1
ATOM 940 O O . LYS A 1 120 ? 28.803 -3.585 -29.329 1.00 77.75 120 LYS A O 1
ATOM 945 N N . ASP A 1 121 ? 28.211 -2.806 -31.345 1.00 79.94 121 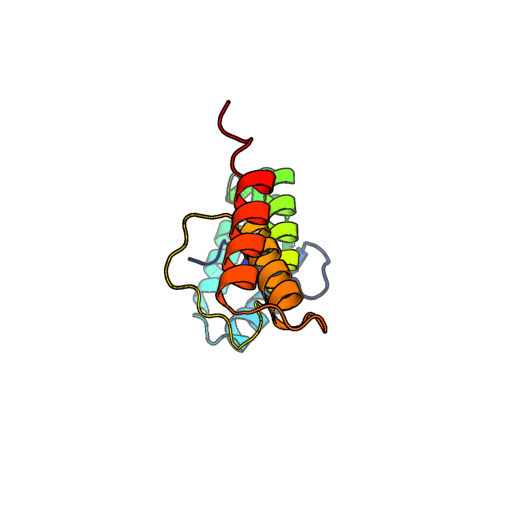ASP A N 1
ATOM 946 C CA . ASP A 1 121 ? 28.202 -1.385 -31.009 1.00 79.94 121 ASP A CA 1
ATOM 947 C C . ASP A 1 121 ? 27.088 -1.053 -30.012 1.00 79.94 121 ASP A C 1
ATOM 949 O O . ASP A 1 121 ? 27.297 -0.277 -29.076 1.00 79.94 121 ASP A O 1
ATOM 953 N N . GLN A 1 122 ? 25.915 -1.673 -30.168 1.00 79.56 122 GLN A N 1
ATOM 954 C CA . GLN A 1 122 ? 24.803 -1.549 -29.222 1.00 79.56 122 GLN A CA 1
ATOM 955 C C . GLN A 1 122 ? 25.185 -2.098 -27.839 1.00 79.56 122 GLN A C 1
ATOM 957 O O . GLN A 1 122 ? 24.979 -1.425 -26.825 1.00 79.56 122 GLN A O 1
ATOM 962 N N . ALA A 1 123 ? 25.815 -3.276 -27.792 1.00 80.88 123 ALA A N 1
ATOM 963 C CA . ALA A 1 123 ? 26.305 -3.868 -26.551 1.00 80.88 123 ALA A CA 1
ATOM 964 C C . ALA A 1 123 ? 27.402 -3.014 -25.890 1.00 80.88 123 ALA A C 1
ATOM 966 O O . ALA A 1 123 ? 27.399 -2.834 -24.670 1.00 80.88 123 ALA A O 1
ATOM 967 N N . VAL A 1 124 ? 28.317 -2.442 -26.683 1.00 84.62 124 VAL A N 1
ATOM 968 C CA . VAL A 1 124 ? 29.366 -1.538 -26.186 1.00 84.62 124 VAL A CA 1
ATOM 969 C C . VAL A 1 124 ? 28.765 -0.264 -25.593 1.00 84.62 124 VAL A C 1
ATOM 971 O O . VAL A 1 124 ? 29.184 0.145 -24.512 1.00 84.62 124 VAL A O 1
ATOM 974 N N . GLN A 1 125 ? 27.764 0.340 -26.238 1.00 83.19 125 GLN A N 1
ATOM 975 C CA . GLN A 1 125 ? 27.106 1.543 -25.716 1.00 83.19 125 GLN A CA 1
ATOM 976 C C . GLN A 1 125 ? 26.337 1.277 -24.425 1.00 83.19 125 GLN A C 1
ATOM 978 O O . GLN A 1 125 ? 26.430 2.066 -23.484 1.00 83.19 125 GLN A O 1
ATOM 983 N N . LEU A 1 126 ? 25.613 0.157 -24.356 1.00 83.88 126 LEU A N 1
ATOM 984 C CA . LEU A 1 126 ? 24.904 -0.222 -23.139 1.00 83.88 126 LEU A CA 1
ATOM 985 C C . LEU A 1 126 ? 25.894 -0.451 -21.993 1.00 83.88 126 LEU A C 1
ATOM 987 O O . LEU A 1 126 ? 25.686 0.062 -20.896 1.00 83.88 126 LEU A O 1
ATOM 991 N N . LYS A 1 127 ? 27.009 -1.140 -22.263 1.00 83.50 127 LYS A N 1
ATOM 992 C CA . LYS A 1 127 ? 28.078 -1.349 -21.283 1.00 83.50 127 LYS A CA 1
ATOM 993 C C . LYS A 1 127 ? 28.696 -0.030 -20.809 1.00 83.50 127 LYS A C 1
ATOM 995 O O . LYS A 1 127 ? 28.774 0.194 -19.611 1.00 83.50 127 LYS A O 1
ATOM 1000 N N . GLN A 1 128 ? 29.079 0.863 -21.722 1.00 85.06 128 GLN A N 1
ATOM 1001 C CA . GLN A 1 128 ? 29.646 2.171 -21.364 1.00 85.06 128 GLN A CA 1
ATOM 1002 C C . GLN A 1 128 ? 28.688 2.995 -20.504 1.00 85.06 128 GLN A C 1
ATOM 1004 O O . GLN A 1 128 ? 29.107 3.672 -19.569 1.00 85.06 128 GLN A O 1
ATOM 1009 N N . TRP A 1 129 ? 27.394 2.952 -20.817 1.00 85.12 129 TRP A N 1
ATOM 1010 C CA . TRP A 1 129 ? 26.389 3.631 -20.014 1.00 85.12 129 TRP A CA 1
ATOM 1011 C C . TRP A 1 129 ? 26.259 3.013 -18.616 1.00 85.12 129 TRP A C 1
ATOM 1013 O O . TRP A 1 129 ? 26.214 3.760 -17.639 1.00 85.12 129 TRP A O 1
ATOM 1023 N N . LEU A 1 130 ? 26.254 1.679 -18.503 1.00 84.06 130 LEU A N 1
ATOM 1024 C CA . LEU A 1 130 ? 26.239 0.977 -17.214 1.00 84.06 130 LEU A CA 1
ATOM 1025 C C . LEU A 1 130 ? 27.470 1.318 -16.368 1.00 84.06 130 LEU A C 1
ATOM 1027 O O . LEU A 1 130 ? 27.311 1.678 -15.202 1.00 84.06 130 LEU A O 1
ATOM 1031 N N . ASP A 1 131 ? 28.661 1.265 -16.968 1.00 82.81 131 ASP A N 1
ATOM 1032 C CA . ASP A 1 131 ? 29.928 1.570 -16.301 1.00 82.81 131 ASP A CA 1
ATOM 1033 C C . ASP A 1 131 ? 29.908 3.025 -15.784 1.00 82.81 131 ASP A C 1
ATOM 1035 O O . ASP A 1 131 ? 30.103 3.277 -14.599 1.00 82.81 131 ASP A O 1
ATOM 1039 N N . ASN A 1 132 ? 29.523 4.001 -16.612 1.00 81.88 132 ASN A N 1
ATOM 1040 C CA . ASN A 1 132 ? 29.428 5.402 -16.175 1.00 81.88 132 ASN A CA 1
ATOM 1041 C C . ASN A 1 132 ? 28.360 5.643 -15.092 1.00 81.88 132 ASN A C 1
ATOM 1043 O O . ASN A 1 132 ? 28.519 6.520 -14.243 1.00 81.88 132 ASN A O 1
ATOM 1047 N N . THR A 1 133 ? 27.249 4.906 -15.136 1.00 78.62 133 THR A N 1
ATOM 1048 C CA . THR A 1 133 ? 26.108 5.133 -14.235 1.00 78.62 133 THR A CA 1
ATOM 1049 C C . THR A 1 133 ? 26.301 4.452 -12.879 1.00 78.62 133 THR A C 1
ATOM 1051 O O . THR A 1 133 ? 25.829 4.965 -11.863 1.00 78.62 133 THR A O 1
ATOM 1054 N N . TYR A 1 134 ? 26.991 3.309 -12.836 1.00 76.19 134 TYR A N 1
ATOM 1055 C CA . TYR A 1 134 ? 27.035 2.453 -11.648 1.00 76.19 134 TYR A CA 1
ATOM 1056 C C . TYR A 1 134 ? 28.445 2.117 -11.140 1.00 76.19 134 TYR A C 1
ATOM 1058 O O . TYR A 1 134 ? 28.568 1.795 -9.959 1.00 76.19 134 TYR A O 1
ATOM 1066 N N . ASP A 1 135 ? 29.503 2.256 -11.945 1.00 66.69 135 ASP A N 1
ATOM 1067 C CA . ASP A 1 135 ? 30.884 1.942 -11.525 1.00 66.69 135 ASP A CA 1
ATOM 1068 C C . ASP A 1 135 ? 31.489 3.027 -10.606 1.00 66.69 135 ASP A C 1
ATOM 1070 O O . ASP A 1 135 ? 32.435 2.791 -9.858 1.00 66.69 135 ASP A O 1
ATOM 1074 N N . HIS A 1 136 ? 30.890 4.223 -10.554 1.00 57.25 136 HIS A N 1
ATOM 1075 C CA . HIS A 1 136 ? 31.307 5.294 -9.638 1.00 57.25 136 HIS A CA 1
ATOM 1076 C C . HIS A 1 136 ? 30.818 5.140 -8.187 1.00 57.25 136 HIS A C 1
ATOM 1078 O O . HIS A 1 136 ? 31.195 5.949 -7.343 1.00 57.25 136 HIS A O 1
ATOM 1084 N N . GLN A 1 137 ? 30.011 4.125 -7.856 1.00 49.91 137 GLN A N 1
ATOM 1085 C CA . GLN A 1 137 ? 29.512 3.932 -6.484 1.00 49.91 137 GLN A CA 1
ATOM 1086 C C . GLN A 1 137 ? 30.475 3.163 -5.558 1.00 49.91 137 GLN A C 1
ATOM 1088 O O . GLN A 1 137 ? 30.092 2.866 -4.430 1.00 49.91 137 GLN A O 1
ATOM 1093 N N . ASN A 1 138 ? 31.706 2.853 -5.991 1.00 44.31 138 ASN A N 1
ATOM 1094 C CA . ASN A 1 138 ? 32.652 2.053 -5.199 1.00 44.31 138 ASN A CA 1
ATOM 1095 C C . ASN A 1 138 ? 34.072 2.651 -5.077 1.00 44.31 138 ASN A C 1
ATOM 1097 O O . ASN A 1 138 ? 35.056 1.911 -5.037 1.00 44.31 138 ASN A O 1
ATOM 1101 N N . ARG A 1 139 ? 34.191 3.985 -5.011 1.00 38.06 139 ARG A N 1
ATOM 1102 C CA . ARG A 1 139 ? 35.433 4.673 -4.617 1.00 38.06 139 ARG A CA 1
ATOM 1103 C C . ARG A 1 139 ? 35.242 5.542 -3.386 1.00 38.06 139 ARG A C 1
ATOM 1105 O O . ARG A 1 139 ? 34.193 6.215 -3.314 1.00 38.06 139 ARG A O 1
#

Organism: Schistosoma haematobium (NCBI:txid6185)

Sequence (139 aa):
MEPFVQVFFAIDKDGTETITIDELKKYVADNNLDEMMVTKWKSLFDAKNTGKITFSTFCEVLGLSPAQAVAMKTQHQQSASAKLHPDVVVIYEQLPLDKQIAISNKAIEILTSPKKLDEKDQAVQLKQWLDNTYDHQNR